Protein AF-A0A0Q4C8J2-F1 (afdb_monomer_lite)

Radius of gyration: 14.79 Å; chains: 1; bounding box: 29×40×32 Å

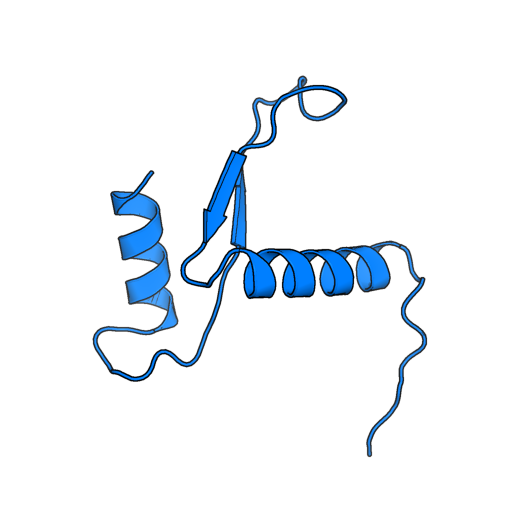pLDDT: mean 85.65, std 14.48, range [36.41, 95.75]

Secondary structure (DSSP, 8-state):
-HHHHHHHHHHHHTT-SS-----EEEE--TT-TTTS--EEEESS-HHHHHHHHHHHHHHHTT--------

Structure (mmCIF, N/CA/C/O backbone):
data_AF-A0A0Q4C8J2-F1
#
_entry.id   AF-A0A0Q4C8J2-F1
#
loop_
_atom_site.group_PDB
_atom_site.id
_atom_site.type_symbol
_atom_site.label_atom_id
_atom_site.label_alt_id
_atom_site.label_comp_id
_atom_site.label_asym_id
_atom_site.label_entity_id
_atom_site.label_seq_id
_atom_site.pdbx_PDB_ins_code
_atom_site.Cartn_x
_atom_site.Cartn_y
_atom_site.Cartn_z
_atom_site.occupancy
_atom_site.B_iso_or_equiv
_atom_site.auth_seq_id
_atom_site.auth_comp_id
_atom_site.auth_asym_id
_atom_site.auth_atom_id
_atom_site.pdbx_PDB_model_num
ATOM 1 N N . MET A 1 1 ? -0.169 11.644 -7.416 1.00 66.94 1 MET A N 1
ATOM 2 C CA . MET A 1 1 ? -0.325 10.255 -6.922 1.00 66.94 1 MET A CA 1
ATOM 3 C C . MET A 1 1 ? 0.421 9.238 -7.783 1.00 66.94 1 MET A C 1
ATOM 5 O O . MET A 1 1 ? 1.235 8.512 -7.233 1.00 66.94 1 MET A O 1
ATOM 9 N N . ASN A 1 2 ? 0.243 9.223 -9.111 1.00 80.88 2 ASN A N 1
ATOM 10 C CA . ASN A 1 2 ? 0.883 8.223 -9.990 1.00 80.88 2 ASN A CA 1
ATOM 11 C C . ASN A 1 2 ? 2.424 8.226 -9.953 1.00 80.88 2 ASN A C 1
ATOM 13 O O . ASN A 1 2 ? 3.025 7.160 -9.975 1.00 80.88 2 ASN A O 1
ATOM 17 N N . MET A 1 3 ? 3.066 9.396 -9.833 1.00 89.19 3 MET A N 1
ATOM 18 C CA . MET A 1 3 ? 4.532 9.476 -9.695 1.00 89.19 3 MET A CA 1
ATOM 19 C C . MET A 1 3 ? 5.038 8.832 -8.401 1.00 89.19 3 MET A C 1
ATOM 21 O O . MET A 1 3 ? 6.032 8.118 -8.423 1.00 89.19 3 MET A O 1
ATOM 25 N N . LEU A 1 4 ? 4.334 9.044 -7.284 1.00 91.56 4 LEU A N 1
ATOM 26 C CA . LEU A 1 4 ? 4.682 8.430 -6.002 1.00 91.56 4 LEU A CA 1
ATOM 27 C C . LEU A 1 4 ? 4.486 6.911 -6.055 1.00 91.56 4 LEU A C 1
ATOM 29 O O . LEU A 1 4 ? 5.340 6.167 -5.589 1.00 91.56 4 LEU A O 1
ATOM 33 N N . ALA A 1 5 ? 3.404 6.455 -6.695 1.00 91.62 5 ALA A N 1
ATOM 34 C CA . ALA A 1 5 ? 3.171 5.035 -6.943 1.00 91.62 5 ALA A CA 1
ATOM 35 C C . ALA A 1 5 ? 4.324 4.401 -7.735 1.00 91.62 5 ALA A C 1
ATOM 37 O O . ALA A 1 5 ? 4.818 3.347 -7.352 1.00 91.62 5 ALA A O 1
ATOM 38 N N . ALA A 1 6 ? 4.763 5.061 -8.811 1.00 92.69 6 ALA A N 1
ATOM 39 C CA . ALA A 1 6 ? 5.858 4.591 -9.653 1.00 92.69 6 ALA A CA 1
ATOM 40 C C . ALA A 1 6 ? 7.198 4.574 -8.906 1.00 92.69 6 ALA A C 1
ATOM 42 O O . ALA A 1 6 ? 7.925 3.594 -9.007 1.00 92.69 6 ALA A O 1
ATOM 43 N N . ALA A 1 7 ? 7.498 5.609 -8.116 1.00 94.75 7 ALA A N 1
ATOM 44 C CA . ALA A 1 7 ? 8.732 5.674 -7.336 1.00 94.75 7 ALA A CA 1
ATOM 45 C C . ALA A 1 7 ? 8.804 4.566 -6.271 1.00 94.75 7 ALA A C 1
ATOM 47 O O . ALA A 1 7 ? 9.835 3.912 -6.126 1.00 94.75 7 ALA A O 1
ATOM 48 N N . ILE A 1 8 ? 7.702 4.316 -5.553 1.00 94.88 8 ILE A N 1
ATOM 49 C CA . ILE A 1 8 ? 7.625 3.217 -4.578 1.00 94.88 8 ILE A CA 1
ATOM 50 C C . ILE A 1 8 ? 7.750 1.869 -5.294 1.00 94.88 8 ILE A C 1
ATOM 52 O O . ILE A 1 8 ? 8.513 1.009 -4.862 1.00 94.88 8 ILE A O 1
ATOM 56 N N . ASP A 1 9 ? 7.040 1.688 -6.408 1.00 95.12 9 ASP A N 1
ATOM 57 C CA . ASP A 1 9 ? 7.086 0.451 -7.184 1.00 95.12 9 ASP A CA 1
ATOM 58 C C . ASP A 1 9 ? 8.490 0.149 -7.719 1.00 95.12 9 ASP A C 1
ATOM 60 O O . ASP A 1 9 ? 8.935 -0.989 -7.611 1.00 95.12 9 ASP A O 1
ATOM 64 N N . GLU A 1 10 ? 9.204 1.151 -8.238 1.00 95.19 10 GLU A N 1
ATOM 65 C CA . GLU A 1 10 ? 10.592 1.015 -8.694 1.00 95.19 10 GLU A CA 1
ATOM 66 C C . GLU A 1 10 ? 11.551 0.767 -7.523 1.00 95.19 10 GLU A C 1
ATOM 68 O O . GLU A 1 10 ? 12.473 -0.029 -7.651 1.00 95.19 10 GLU A O 1
ATOM 73 N N . THR A 1 11 ? 11.315 1.371 -6.358 1.00 95.75 11 THR A N 1
ATOM 74 C CA . THR A 1 11 ? 12.129 1.104 -5.160 1.00 95.75 11 THR A CA 1
ATOM 75 C C . THR A 1 11 ? 11.978 -0.344 -4.685 1.00 95.75 11 THR A C 1
ATOM 77 O O . THR A 1 11 ? 12.961 -0.972 -4.305 1.00 95.75 11 THR A O 1
ATOM 80 N N . LEU A 1 12 ? 10.757 -0.886 -4.716 1.00 95.00 12 LEU A N 1
ATOM 81 C CA . LEU A 1 12 ? 10.464 -2.239 -4.231 1.00 95.00 12 LEU A CA 1
ATOM 82 C C . LEU A 1 12 ? 10.784 -3.331 -5.257 1.00 95.00 12 LEU A C 1
ATOM 84 O O . LEU A 1 12 ? 11.288 -4.388 -4.892 1.00 95.00 12 LEU A O 1
ATOM 88 N N . ASN A 1 13 ? 10.460 -3.101 -6.529 1.00 95.69 13 ASN A N 1
ATOM 89 C CA . ASN A 1 13 ? 10.540 -4.116 -7.583 1.00 95.69 13 ASN A CA 1
ATOM 90 C C . ASN A 1 13 ? 11.646 -3.844 -8.615 1.00 95.69 13 ASN A C 1
ATOM 92 O O . ASN A 1 13 ? 11.910 -4.690 -9.473 1.00 95.69 13 ASN A O 1
ATOM 96 N N . GLY A 1 14 ? 12.281 -2.671 -8.585 1.00 93.38 14 GLY A N 1
ATOM 97 C CA . GLY A 1 14 ? 13.184 -2.233 -9.645 1.00 93.38 14 GLY A CA 1
ATOM 98 C C . GLY A 1 14 ? 12.483 -2.157 -11.004 1.00 93.38 14 GLY A C 1
ATOM 99 O O . GLY A 1 14 ? 11.270 -1.971 -11.117 1.00 93.38 14 GLY A O 1
ATOM 100 N N . LYS A 1 15 ? 13.267 -2.340 -12.070 1.00 90.62 15 LYS A N 1
ATOM 101 C CA . LYS A 1 15 ? 12.763 -2.398 -13.455 1.00 90.62 15 LYS A CA 1
ATOM 102 C C . LYS A 1 15 ? 12.435 -3.822 -13.920 1.00 90.62 15 LYS A C 1
ATOM 104 O O . LYS A 1 15 ? 11.908 -3.995 -15.018 1.00 90.62 15 LYS A O 1
ATOM 109 N N . ALA A 1 16 ? 12.758 -4.832 -13.111 1.00 85.62 16 ALA A N 1
ATOM 110 C CA . ALA A 1 16 ? 12.602 -6.235 -13.471 1.00 85.62 16 ALA A CA 1
ATOM 111 C C . ALA A 1 16 ? 11.123 -6.656 -13.505 1.00 85.62 16 ALA A C 1
ATOM 113 O O . ALA A 1 16 ? 10.275 -6.126 -12.782 1.00 85.62 16 ALA A O 1
ATOM 114 N N . LYS A 1 17 ? 10.813 -7.621 -14.375 1.00 87.06 17 LYS A N 1
ATOM 115 C CA . LYS A 1 17 ? 9.500 -8.267 -14.475 1.00 87.06 17 LYS A CA 1
ATOM 116 C C . LYS A 1 17 ? 9.675 -9.792 -14.407 1.00 87.06 17 LYS A C 1
ATOM 118 O O . LYS A 1 17 ? 10.651 -10.283 -14.973 1.00 87.06 17 LYS A O 1
ATOM 123 N N . PRO A 1 18 ? 8.734 -10.536 -13.794 1.00 91.06 18 PRO A N 1
ATOM 124 C CA . PRO A 1 18 ? 7.529 -10.049 -13.111 1.00 91.06 18 PRO A CA 1
ATOM 125 C C . PRO A 1 18 ? 7.851 -9.333 -11.787 1.00 91.06 18 PRO A C 1
ATOM 127 O O . PRO A 1 18 ? 8.912 -9.536 -11.207 1.00 91.06 18 PRO A O 1
ATOM 130 N N . LYS A 1 19 ? 6.938 -8.466 -11.326 1.00 93.19 19 LYS A N 1
ATOM 131 C CA . LYS A 1 19 ? 7.050 -7.845 -9.995 1.00 93.19 19 LYS A CA 1
ATOM 132 C C . LYS A 1 19 ? 6.870 -8.918 -8.923 1.00 93.19 19 LYS A C 1
ATOM 134 O O . LYS A 1 19 ? 6.024 -9.795 -9.093 1.00 93.19 19 LYS A O 1
ATOM 139 N N . THR A 1 20 ? 7.613 -8.818 -7.830 1.00 93.00 20 THR A N 1
ATOM 140 C CA . THR A 1 20 ? 7.564 -9.782 -6.721 1.00 93.00 20 THR A CA 1
ATOM 141 C C . THR A 1 20 ? 6.861 -9.220 -5.490 1.00 93.00 20 THR A C 1
ATOM 143 O O . THR A 1 20 ? 6.307 -9.988 -4.709 1.00 93.00 20 THR A O 1
ATOM 146 N N . LEU A 1 21 ? 6.840 -7.894 -5.327 1.00 94.62 21 LEU A N 1
ATOM 147 C CA . LEU A 1 21 ? 6.274 -7.212 -4.169 1.00 94.62 21 LEU A CA 1
ATOM 148 C C . LEU A 1 21 ? 5.063 -6.354 -4.553 1.00 94.62 21 LEU A C 1
ATOM 150 O O . LEU A 1 21 ? 5.126 -5.502 -5.448 1.00 94.62 21 LEU A O 1
ATOM 154 N N . ALA A 1 22 ? 3.966 -6.547 -3.820 1.00 94.56 22 ALA A N 1
ATOM 155 C CA . ALA A 1 22 ? 2.785 -5.694 -3.860 1.00 94.56 22 ALA A CA 1
ATOM 156 C C . ALA A 1 22 ? 2.787 -4.713 -2.677 1.00 94.56 22 ALA A C 1
ATOM 158 O O . ALA A 1 22 ? 3.284 -5.032 -1.598 1.00 94.56 22 ALA A O 1
ATOM 159 N N . PHE A 1 23 ? 2.205 -3.529 -2.863 1.00 95.75 23 PHE A N 1
ATOM 160 C CA . PHE A 1 23 ? 2.031 -2.547 -1.796 1.00 95.75 23 PHE A CA 1
ATOM 161 C C . PHE A 1 23 ? 0.666 -1.864 -1.858 1.00 95.75 23 PHE A C 1
ATOM 163 O O . PHE A 1 23 ? 0.026 -1.767 -2.911 1.00 95.75 23 PHE A O 1
ATOM 170 N N . VAL A 1 24 ? 0.255 -1.337 -0.707 1.00 95.44 24 VAL A N 1
ATOM 171 C CA . VAL A 1 24 ? -0.894 -0.448 -0.542 1.00 95.44 24 VAL A CA 1
ATOM 172 C C . VAL A 1 24 ? -0.478 0.662 0.419 1.00 95.44 24 VAL A C 1
ATOM 174 O O . VAL A 1 24 ? 0.060 0.381 1.484 1.00 95.44 24 VAL A O 1
ATOM 177 N N . MET A 1 25 ? -0.720 1.917 0.053 1.00 93.81 25 MET A N 1
ATOM 178 C CA . MET A 1 25 ? -0.483 3.083 0.899 1.00 93.81 25 MET A CA 1
ATOM 179 C C . MET A 1 25 ? -1.791 3.844 1.074 1.00 93.81 25 MET A C 1
ATOM 181 O O . MET A 1 25 ? -2.361 4.319 0.090 1.00 93.81 25 MET A O 1
ATOM 185 N N . LEU A 1 26 ? -2.257 3.949 2.317 1.00 92.06 26 LEU A N 1
ATOM 186 C CA . LEU A 1 26 ? -3.448 4.713 2.678 1.00 92.06 26 LEU A CA 1
ATOM 187 C C . LEU A 1 26 ? -3.077 6.183 2.866 1.00 92.06 26 LEU A C 1
ATOM 189 O O . LEU A 1 26 ? -2.061 6.504 3.477 1.00 92.06 26 LEU A O 1
ATOM 193 N N . VAL A 1 27 ? -3.901 7.072 2.322 1.00 91.94 27 VAL A N 1
ATOM 194 C CA . VAL A 1 27 ? -3.703 8.518 2.375 1.00 91.94 27 VAL A CA 1
ATOM 195 C C . VAL A 1 27 ? -5.012 9.162 2.797 1.00 91.94 27 VAL A C 1
ATOM 197 O O . VAL A 1 27 ? -6.036 9.019 2.128 1.00 91.94 27 VAL A O 1
ATOM 200 N N . ALA A 1 28 ? -4.965 9.883 3.905 1.00 91.12 28 ALA A N 1
ATOM 201 C CA . ALA A 1 28 ? -6.093 10.599 4.472 1.00 91.12 28 ALA A CA 1
ATOM 202 C C . ALA A 1 28 ? -5.624 11.960 4.992 1.00 91.12 28 ALA A C 1
ATOM 204 O O . ALA A 1 28 ? -4.435 12.159 5.250 1.00 91.12 28 ALA A O 1
ATOM 205 N N . GLU A 1 29 ? -6.560 12.892 5.141 1.00 89.62 29 GLU A N 1
ATOM 206 C CA . GLU A 1 29 ? -6.299 14.150 5.834 1.00 89.62 29 GLU A CA 1
ATOM 207 C C . GLU A 1 29 ? -6.213 13.900 7.345 1.00 89.62 29 GLU A C 1
ATOM 209 O O . GLU A 1 29 ? -7.034 13.181 7.924 1.00 89.62 29 GLU A O 1
ATOM 214 N N . PHE A 1 30 ? -5.220 14.504 8.000 1.00 88.69 30 PHE A N 1
ATOM 215 C CA . PHE A 1 30 ? -5.112 14.443 9.455 1.00 88.69 30 PHE A CA 1
ATOM 216 C C . PHE A 1 30 ? -6.357 15.051 10.112 1.00 88.69 30 PHE A C 1
ATOM 218 O O . PHE A 1 30 ? -6.861 16.083 9.677 1.00 88.69 30 PHE A O 1
ATOM 225 N N . GLY A 1 31 ? -6.859 14.399 11.162 1.00 84.88 31 GLY A N 1
ATOM 226 C CA . GLY A 1 31 ? -8.075 14.825 11.862 1.00 84.88 31 GLY A CA 1
ATOM 227 C C . GLY A 1 31 ? -9.392 14.489 11.149 1.00 84.88 31 GLY A C 1
ATOM 228 O O . GLY A 1 31 ? -10.444 14.696 11.741 1.00 84.88 31 GLY A O 1
ATOM 229 N N . GLN A 1 32 ? -9.356 13.935 9.930 1.00 82.38 32 GLN A N 1
ATOM 230 C CA . GLN A 1 32 ? -10.542 13.458 9.197 1.00 82.38 32 GLN A CA 1
ATOM 231 C C . GLN A 1 32 ? -10.473 11.958 8.872 1.00 82.38 32 GLN A C 1
ATOM 233 O O . GLN A 1 32 ? -11.118 11.479 7.944 1.00 82.38 32 GLN A O 1
ATOM 238 N N . ILE A 1 33 ? -9.650 11.198 9.594 1.00 81.06 33 ILE A N 1
ATOM 239 C CA . ILE A 1 33 ? -9.474 9.762 9.335 1.00 81.06 33 ILE A CA 1
ATOM 240 C C . ILE A 1 33 ? -10.766 8.999 9.672 1.00 81.06 33 ILE A C 1
ATOM 242 O O . ILE A 1 33 ? -11.170 8.111 8.922 1.00 81.06 33 ILE A O 1
ATOM 246 N N . ASP A 1 34 ? -11.455 9.409 10.738 1.00 71.81 34 ASP A N 1
ATOM 247 C CA . ASP A 1 34 ? -12.735 8.842 11.151 1.00 71.81 34 ASP A CA 1
ATOM 248 C C . ASP A 1 34 ? -13.887 9.510 10.387 1.00 71.81 34 ASP A C 1
ATOM 250 O O . ASP A 1 34 ? -14.060 10.727 10.433 1.00 71.81 34 ASP A O 1
ATOM 254 N N . ASN A 1 35 ? -14.683 8.710 9.670 1.00 73.56 35 ASN A N 1
ATOM 255 C CA . ASN A 1 35 ? -15.784 9.136 8.786 1.00 73.56 35 ASN A CA 1
ATOM 256 C C . ASN A 1 35 ? -15.398 9.995 7.563 1.00 73.56 35 ASN A C 1
ATOM 258 O O . ASN A 1 35 ? -16.283 10.378 6.795 1.00 73.56 35 ASN A O 1
ATOM 262 N N . GLY A 1 36 ? -14.113 10.277 7.336 1.00 77.25 36 GLY A N 1
ATOM 263 C CA . GLY A 1 36 ? -13.647 10.951 6.125 1.00 77.25 36 GLY A CA 1
ATOM 264 C C . GLY A 1 36 ? -13.290 9.998 4.985 1.00 77.25 36 GLY A C 1
ATOM 265 O O . GLY A 1 36 ? -13.331 8.769 5.090 1.00 77.25 36 GLY A O 1
ATOM 266 N N . ARG A 1 37 ? -12.933 10.580 3.836 1.00 83.88 37 ARG A N 1
ATOM 267 C CA . ARG A 1 37 ? -12.537 9.813 2.653 1.00 83.88 37 ARG A CA 1
ATOM 268 C C . ARG A 1 37 ? -11.069 9.406 2.751 1.00 83.88 37 ARG A C 1
ATOM 270 O O . ARG A 1 37 ? -10.177 10.215 2.509 1.00 83.88 37 ARG A O 1
ATOM 277 N N . VAL A 1 38 ? -10.826 8.122 2.986 1.00 88.19 38 VAL A 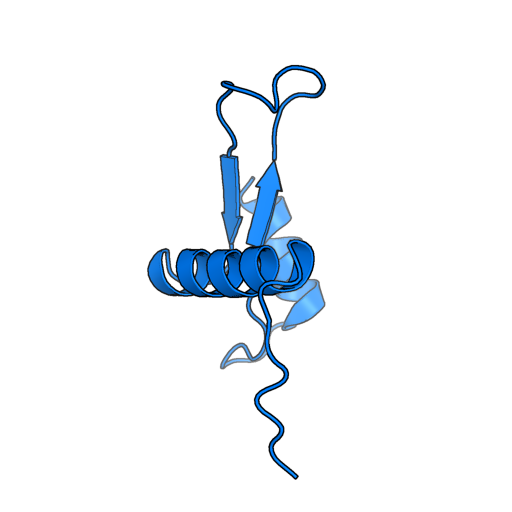N 1
ATOM 278 C CA . VAL A 1 38 ? -9.494 7.528 2.831 1.00 88.19 38 VAL A CA 1
ATOM 279 C C . VAL A 1 38 ? -9.262 7.194 1.358 1.00 88.19 38 VAL A C 1
ATOM 281 O O . VAL A 1 38 ? -10.020 6.443 0.742 1.00 88.19 38 VAL A O 1
ATOM 284 N N . ASN A 1 39 ? -8.208 7.761 0.778 1.00 90.12 39 ASN A N 1
ATOM 285 C CA . ASN A 1 39 ? -7.710 7.375 -0.537 1.00 90.12 39 ASN A CA 1
ATOM 286 C C . ASN A 1 39 ? -6.595 6.338 -0.384 1.00 90.12 39 ASN A C 1
ATOM 288 O O . ASN A 1 39 ? -6.006 6.190 0.685 1.00 90.12 39 ASN A O 1
ATOM 292 N N . TYR A 1 40 ? -6.270 5.631 -1.462 1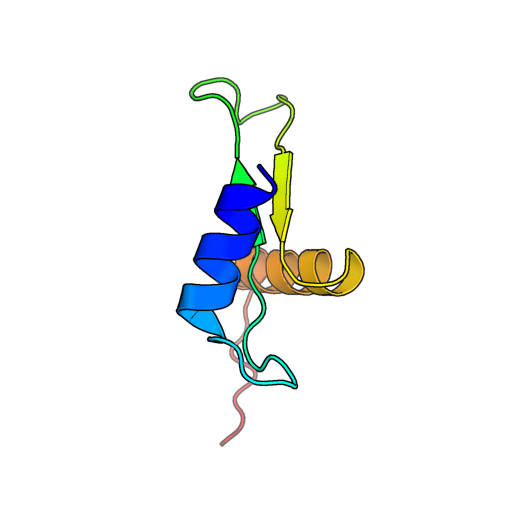.00 91.69 40 TYR A N 1
ATOM 293 C CA . TYR A 1 40 ? -5.158 4.688 -1.454 1.00 91.69 40 TYR A CA 1
ATOM 294 C C . TYR A 1 40 ? -4.370 4.719 -2.764 1.00 91.69 40 TYR A C 1
ATOM 296 O O . TYR A 1 40 ? -4.893 5.081 -3.820 1.00 91.69 40 TYR A O 1
ATOM 304 N N . ILE A 1 41 ? -3.103 4.317 -2.682 1.00 94.00 41 ILE A N 1
ATOM 305 C CA . ILE A 1 41 ? -2.225 4.023 -3.818 1.00 94.00 41 ILE A CA 1
ATOM 306 C C . ILE A 1 41 ? -1.814 2.554 -3.724 1.00 94.00 41 ILE A C 1
ATOM 308 O O . ILE A 1 41 ? -1.452 2.095 -2.647 1.00 94.00 41 ILE A O 1
ATOM 312 N N . SER A 1 42 ? -1.8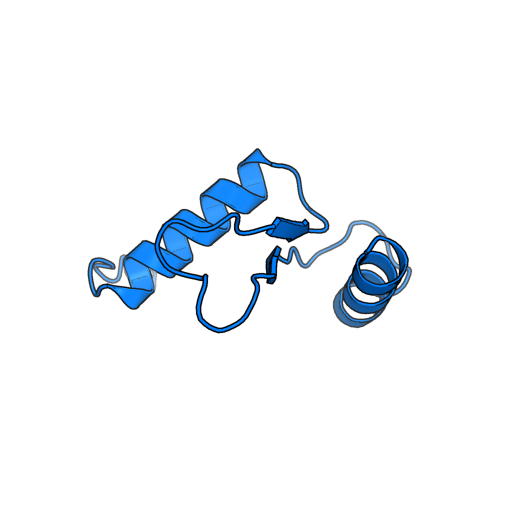45 1.816 -4.833 1.00 94.50 42 SER A N 1
ATOM 313 C CA . SER A 1 42 ? -1.370 0.430 -4.892 1.00 94.50 42 SER A CA 1
ATOM 314 C C . SER A 1 42 ? -0.788 0.112 -6.268 1.00 94.50 42 SER A C 1
ATOM 316 O O . SER A 1 42 ? -1.176 0.732 -7.260 1.00 94.50 42 SER A O 1
ATOM 318 N N . ASN A 1 43 ? 0.133 -0.851 -6.329 1.00 94.56 43 ASN A N 1
ATOM 319 C CA . ASN A 1 43 ? 0.641 -1.435 -7.575 1.00 94.56 43 ASN A CA 1
ATOM 320 C C . ASN A 1 43 ? -0.027 -2.774 -7.951 1.00 94.56 43 ASN A C 1
ATOM 322 O O . ASN A 1 43 ? 0.349 -3.354 -8.973 1.00 94.56 43 ASN A O 1
ATOM 326 N N . GLY A 1 44 ? -0.969 -3.256 -7.133 1.00 91.75 44 GLY A N 1
ATOM 327 C CA . GLY A 1 44 ? -1.736 -4.483 -7.345 1.00 91.75 44 GLY A CA 1
ATOM 328 C C . GLY A 1 44 ? -3.163 -4.215 -7.823 1.00 91.75 44 GLY A C 1
ATOM 329 O O . GLY A 1 44 ? -3.589 -3.069 -7.998 1.00 91.75 44 GLY A O 1
ATOM 330 N N . THR A 1 45 ? -3.928 -5.286 -8.037 1.00 93.06 45 THR A N 1
ATOM 331 C CA . THR A 1 45 ? -5.351 -5.149 -8.358 1.00 93.06 45 THR A CA 1
ATOM 332 C C . THR A 1 45 ? -6.138 -4.705 -7.123 1.00 93.06 45 THR A C 1
ATOM 334 O O . THR A 1 45 ? -5.690 -4.824 -5.981 1.00 93.06 45 THR A O 1
ATOM 337 N N . ARG A 1 46 ? -7.374 -4.230 -7.325 1.00 92.12 46 ARG A N 1
ATOM 338 C CA . ARG A 1 46 ? -8.272 -3.916 -6.202 1.00 92.12 46 ARG A CA 1
ATOM 339 C C . ARG A 1 46 ? -8.517 -5.137 -5.305 1.00 92.12 46 ARG A C 1
ATOM 341 O O . ARG A 1 46 ? -8.695 -4.968 -4.104 1.00 92.12 46 ARG A O 1
ATOM 348 N N . ALA A 1 47 ? -8.540 -6.340 -5.881 1.00 94.62 47 ALA A N 1
ATOM 349 C CA . ALA A 1 47 ? -8.732 -7.576 -5.131 1.00 94.62 47 ALA A CA 1
ATOM 350 C C . ALA A 1 47 ? -7.534 -7.867 -4.214 1.00 94.62 47 ALA A C 1
ATOM 352 O O . ALA A 1 47 ? -7.742 -8.106 -3.025 1.00 94.62 47 ALA A O 1
ATOM 353 N N . ASP A 1 48 ? -6.308 -7.743 -4.732 1.00 93.44 48 ASP A N 1
ATOM 354 C CA . ASP A 1 48 ? -5.075 -7.934 -3.952 1.00 93.44 48 ASP A CA 1
ATOM 355 C C . ASP A 1 48 ? -4.990 -6.919 -2.813 1.00 93.44 48 ASP A C 1
ATOM 357 O O . ASP A 1 48 ? -4.754 -7.2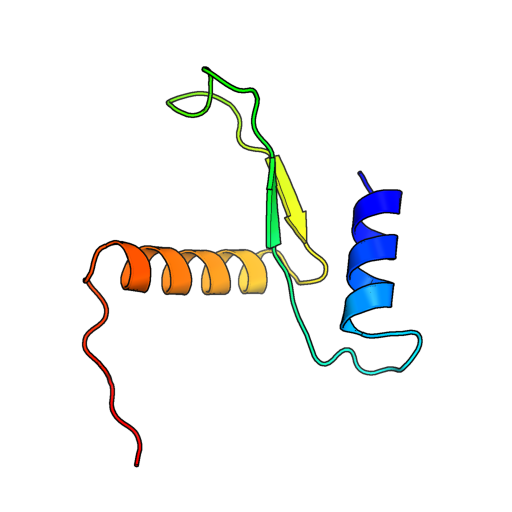78 -1.664 1.00 93.44 48 ASP A O 1
ATOM 361 N N . MET A 1 49 ? -5.286 -5.653 -3.118 1.00 94.56 49 MET A N 1
ATOM 362 C CA . MET A 1 49 ? -5.325 -4.574 -2.135 1.00 94.56 49 MET A CA 1
ATOM 363 C C . MET A 1 49 ? -6.302 -4.886 -0.989 1.00 94.56 49 MET A C 1
ATOM 365 O O . MET A 1 49 ? -5.942 -4.765 0.181 1.00 94.56 49 MET A O 1
ATOM 369 N N . ILE A 1 50 ? -7.516 -5.356 -1.300 1.00 95.00 50 ILE A N 1
ATOM 370 C CA . ILE A 1 50 ? -8.503 -5.747 -0.282 1.00 95.00 50 ILE A CA 1
ATOM 371 C C . ILE A 1 50 ? -8.014 -6.946 0.536 1.00 95.00 50 ILE A C 1
ATOM 373 O O . ILE A 1 50 ? -8.207 -6.959 1.751 1.00 95.00 50 ILE A O 1
ATOM 377 N N . ALA A 1 51 ? -7.402 -7.948 -0.098 1.00 95.50 51 ALA A N 1
ATOM 378 C CA . ALA A 1 51 ? -6.869 -9.117 0.596 1.00 95.50 51 ALA A CA 1
ATOM 379 C C . ALA A 1 51 ? -5.747 -8.730 1.575 1.00 95.50 51 ALA A C 1
ATOM 381 O O . ALA A 1 51 ? -5.796 -9.123 2.739 1.00 95.50 51 ALA A O 1
ATOM 382 N N . MET A 1 52 ? -4.808 -7.885 1.135 1.00 95.50 52 MET A N 1
ATOM 383 C CA . MET A 1 52 ? -3.721 -7.359 1.966 1.00 95.50 52 MET A CA 1
ATOM 384 C C . MET A 1 52 ? -4.248 -6.565 3.166 1.00 95.50 52 MET A C 1
ATOM 386 O O . MET A 1 52 ? -3.798 -6.778 4.287 1.00 95.50 52 MET A O 1
ATOM 390 N N . MET A 1 53 ? -5.234 -5.681 2.966 1.00 94.44 53 MET A N 1
ATOM 391 C CA . MET A 1 53 ? -5.815 -4.917 4.078 1.00 94.44 53 MET A CA 1
ATOM 392 C C . MET A 1 53 ? -6.569 -5.810 5.065 1.00 94.44 53 MET A C 1
ATOM 394 O O . MET A 1 53 ? -6.476 -5.588 6.267 1.00 94.44 53 MET A O 1
ATOM 398 N N . LYS A 1 54 ? -7.303 -6.825 4.586 1.00 93.81 54 LYS A N 1
ATOM 399 C CA . LYS A 1 54 ? -7.993 -7.785 5.463 1.00 93.81 54 LYS A CA 1
ATOM 400 C C . LYS A 1 54 ? -7.009 -8.541 6.349 1.00 93.81 54 LYS A C 1
ATOM 402 O O . LYS A 1 54 ? -7.265 -8.671 7.540 1.00 93.81 54 LYS A O 1
ATOM 407 N N . GLU A 1 55 ? -5.909 -9.018 5.770 1.00 94.50 55 GLU A N 1
ATOM 408 C CA . GLU A 1 55 ? -4.844 -9.694 6.511 1.00 94.50 55 GLU A CA 1
ATOM 409 C C . GLU A 1 55 ? -4.232 -8.756 7.558 1.00 94.50 55 GLU A C 1
ATOM 411 O O . GLU A 1 55 ? -4.239 -9.082 8.744 1.00 94.50 55 GLU A O 1
ATOM 416 N N . PHE A 1 56 ? -3.818 -7.553 7.146 1.00 93.88 56 PHE A N 1
ATOM 417 C CA . PHE A 1 56 ? -3.245 -6.552 8.044 1.00 93.88 56 PHE A CA 1
ATOM 418 C C . PHE A 1 56 ? -4.179 -6.198 9.210 1.00 93.88 56 PHE A C 1
ATOM 420 O O . PHE A 1 56 ? -3.742 -6.191 10.358 1.00 93.88 56 PHE A O 1
ATOM 427 N N . ILE A 1 57 ? -5.464 -5.940 8.941 1.00 92.88 57 ILE A N 1
ATOM 428 C CA . ILE A 1 57 ? -6.462 -5.617 9.974 1.00 92.88 57 ILE A CA 1
ATOM 429 C C . ILE A 1 57 ? -6.666 -6.808 10.918 1.00 92.88 57 ILE A C 1
ATOM 431 O O . ILE A 1 57 ? -6.687 -6.625 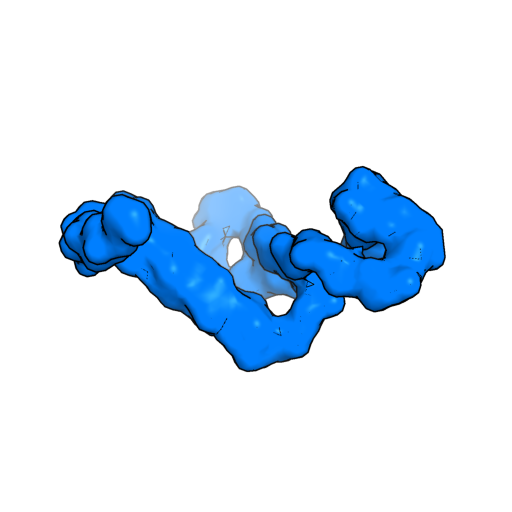12.133 1.00 92.88 57 ILE A O 1
ATOM 435 N N . ALA A 1 58 ? -6.777 -8.032 10.387 1.00 91.62 58 ALA A N 1
ATOM 436 C CA . ALA A 1 58 ? -6.923 -9.232 11.210 1.00 91.62 58 ALA A CA 1
ATOM 437 C C . ALA A 1 58 ? -5.723 -9.424 12.151 1.00 91.62 58 ALA A C 1
ATOM 439 O O . ALA A 1 58 ? -5.909 -9.742 13.327 1.00 91.62 58 ALA A O 1
ATOM 440 N N . ARG A 1 59 ? -4.504 -9.175 11.655 1.00 88.50 59 ARG A N 1
ATOM 441 C CA . ARG A 1 59 ? -3.271 -9.186 12.450 1.00 88.50 59 ARG A CA 1
ATOM 442 C C . ARG A 1 59 ? -3.242 -8.080 13.499 1.00 88.50 59 ARG A C 1
ATOM 444 O O . ARG A 1 59 ? -2.956 -8.361 14.658 1.00 88.50 59 ARG A O 1
ATOM 451 N N . ALA A 1 60 ? -3.560 -6.849 13.114 1.00 89.38 60 ALA A N 1
ATOM 452 C CA . ALA A 1 60 ? -3.511 -5.686 13.996 1.00 89.38 60 ALA A CA 1
ATOM 453 C C . ALA A 1 60 ? -4.516 -5.769 15.155 1.00 89.38 60 ALA A C 1
ATOM 455 O O . ALA A 1 60 ? -4.209 -5.357 16.268 1.00 89.38 60 ALA A O 1
ATOM 456 N N . GLU A 1 61 ? -5.697 -6.337 14.920 1.00 90.88 61 GLU A N 1
ATOM 457 C CA . GLU A 1 61 ? -6.735 -6.479 15.946 1.00 90.88 61 GLU A CA 1
ATOM 458 C C . GLU A 1 61 ? -6.585 -7.750 16.800 1.00 90.88 61 GLU A C 1
ATOM 460 O O . GLU A 1 61 ? -7.496 -8.106 17.547 1.00 90.88 61 GLU A O 1
ATOM 465 N N . GLY A 1 62 ? -5.468 -8.476 16.674 1.00 76.62 62 GLY A N 1
ATOM 466 C CA . GLY A 1 62 ? -5.238 -9.717 17.420 1.00 76.62 62 GLY A CA 1
ATOM 467 C C . GLY A 1 62 ? -6.201 -10.852 17.049 1.00 76.62 62 GLY A C 1
ATOM 468 O O . GLY A 1 62 ? -6.297 -11.841 17.768 1.00 76.62 62 GLY A O 1
ATOM 469 N N . ARG A 1 63 ? -6.915 -10.733 15.921 1.00 59.69 63 ARG A N 1
ATOM 470 C CA . ARG A 1 63 ? -7.805 -11.771 15.369 1.00 59.69 63 ARG A CA 1
ATOM 471 C C . ARG A 1 63 ? -7.052 -12.806 14.529 1.00 59.69 63 ARG A C 1
ATOM 473 O O . ARG A 1 63 ? -7.662 -13.724 13.986 1.00 59.69 63 ARG A O 1
ATOM 480 N N . TYR A 1 64 ? -5.735 -12.666 14.420 1.00 50.25 64 TYR A N 1
ATOM 481 C CA . TYR A 1 64 ? -4.868 -13.634 13.769 1.00 50.25 64 TYR A CA 1
ATOM 482 C C . TYR A 1 64 ? -4.534 -14.751 14.758 1.00 50.25 64 TYR A C 1
ATOM 484 O O . TYR A 1 64 ? -3.663 -14.606 15.611 1.00 50.25 64 TYR A O 1
ATOM 492 N N . ALA A 1 65 ? -5.241 -15.875 14.649 1.00 53.22 65 ALA A N 1
ATOM 493 C CA . ALA A 1 65 ? -4.708 -17.133 15.146 1.00 53.22 65 ALA A CA 1
ATOM 494 C C . ALA A 1 65 ? -3.508 -17.477 14.254 1.00 53.22 65 ALA A C 1
ATOM 496 O O . ALA A 1 65 ? -3.667 -17.547 13.034 1.00 53.22 65 ALA A O 1
ATOM 497 N N . GLU A 1 66 ? -2.315 -17.644 14.828 1.00 52.28 66 GLU A N 1
ATOM 498 C CA . GLU A 1 66 ? -1.170 -18.200 14.108 1.00 52.28 66 GLU A CA 1
ATOM 499 C C . GLU A 1 66 ? -1.573 -19.555 13.515 1.00 52.28 66 GLU A C 1
ATOM 501 O O . GLU A 1 66 ? -1.577 -20.586 14.184 1.00 52.28 66 GLU A O 1
ATOM 506 N N . GLY A 1 67 ? -1.937 -19.557 12.234 1.00 51.12 67 GLY A N 1
ATOM 507 C CA . GLY A 1 67 ? -1.931 -20.756 11.418 1.00 51.12 67 GLY A CA 1
ATOM 508 C C . GLY A 1 67 ? -0.478 -21.113 11.168 1.00 51.12 67 GLY A C 1
ATOM 509 O O . GLY A 1 67 ? 0.078 -20.741 10.135 1.00 51.12 67 GLY A O 1
ATOM 510 N N . GLY A 1 68 ? 0.147 -21.750 12.158 1.00 48.09 68 GLY A N 1
ATOM 511 C CA . GLY A 1 68 ? 1.481 -22.304 12.036 1.00 48.09 68 GLY A CA 1
ATOM 512 C C . GLY A 1 68 ? 1.552 -23.202 10.807 1.00 48.09 68 GLY A C 1
ATOM 513 O O . GLY A 1 68 ? 0.763 -24.130 10.662 1.00 48.09 68 GLY A O 1
ATOM 514 N N . ASN A 1 69 ? 2.514 -22.922 9.939 1.00 43.75 69 ASN A N 1
ATOM 515 C CA . ASN A 1 69 ? 3.092 -23.938 9.080 1.00 43.75 69 ASN A CA 1
ATOM 516 C C . ASN A 1 69 ? 4.585 -23.964 9.394 1.00 43.75 69 ASN A C 1
ATOM 518 O O . ASN A 1 69 ? 5.289 -22.976 9.174 1.00 43.75 69 ASN A O 1
ATOM 522 N N . ALA A 1 70 ? 4.979 -25.079 10.011 1.00 36.41 70 ALA A N 1
ATOM 523 C CA . ALA A 1 70 ? 6.347 -25.563 10.107 1.00 36.41 70 ALA A CA 1
ATOM 524 C C . ALA A 1 70 ? 6.913 -25.895 8.718 1.00 36.41 70 ALA A C 1
ATOM 526 O O . ALA A 1 70 ? 6.101 -26.179 7.805 1.00 36.41 70 ALA A O 1
#

Foldseek 3Di:
DVVVLVVVQCVQQNPDPPRDDKDKDWDDDPPQPPVHDIDMHIPDDPVVVVVVVVVVVCVVVVVDDPPDDD

Sequence (70 aa):
MNMLAAAIDETLNGKAKPKTLAFVMLVAEFGQIDNGRVNYISNGTRADMIAMMKEFIARAEGRYAEGGNA